Protein AF-A0A919VR19-F1 (afdb_monomer_lite)

Foldseek 3Di:
DCPPVVLVVLLVQLQVQCVVVVDHDSDPVRLVVVLCVQQVDPPRDPVSVVVSVVSVVSNVVSCVVSVSVVVVVVVCVVVVVVVCVVCVPVVVVVVVVVVVVVCVVVVD

Structure (mmCIF, N/CA/C/O backbone):
data_AF-A0A919VR19-F1
#
_entry.id   AF-A0A919VR19-F1
#
loop_
_atom_site.group_PDB
_atom_site.id
_atom_site.type_symbol
_atom_site.label_atom_id
_atom_site.label_alt_id
_atom_site.label_comp_id
_atom_site.label_asym_id
_atom_site.label_entity_id
_atom_site.label_seq_id
_atom_site.pdbx_PDB_ins_code
_atom_site.Cartn_x
_atom_site.Cartn_y
_atom_site.Cartn_z
_atom_site.occupancy
_atom_site.B_iso_or_equiv
_atom_site.auth_seq_id
_atom_site.auth_comp_id
_atom_site.auth_asym_id
_atom_site.auth_atom_id
_atom_site.pdbx_PDB_model_num
ATOM 1 N N . MET A 1 1 ? -10.633 -2.609 2.037 1.00 85.56 1 MET A N 1
ATOM 2 C CA . MET A 1 1 ? -10.050 -2.043 0.798 1.00 85.56 1 MET A CA 1
ATOM 3 C C . MET A 1 1 ? -9.474 -3.104 -0.140 1.00 85.56 1 MET A C 1
ATOM 5 O O . MET A 1 1 ? -9.830 -3.084 -1.304 1.00 85.56 1 MET A O 1
ATOM 9 N N . GLU A 1 2 ? -8.596 -4.007 0.303 1.00 86.44 2 GLU A N 1
ATOM 10 C CA . GLU A 1 2 ? -7.836 -4.902 -0.604 1.00 86.44 2 GLU A CA 1
ATOM 11 C C . GLU A 1 2 ? -8.696 -5.871 -1.435 1.00 86.44 2 GLU A C 1
ATOM 13 O O . GLU A 1 2 ? -8.341 -6.248 -2.551 1.00 86.44 2 GLU A O 1
ATOM 18 N N . ALA A 1 3 ? -9.855 -6.257 -0.901 1.00 91.00 3 ALA A N 1
ATOM 19 C CA . ALA A 1 3 ? -10.844 -7.059 -1.612 1.00 91.00 3 ALA A CA 1
ATOM 20 C C . ALA A 1 3 ? -11.729 -6.243 -2.578 1.00 91.00 3 ALA A C 1
ATOM 22 O O . ALA A 1 3 ? -12.503 -6.844 -3.314 1.00 91.00 3 ALA A O 1
ATOM 23 N N . ASP A 1 4 ? -11.634 -4.905 -2.599 1.00 95.75 4 ASP A N 1
ATOM 24 C CA . ASP A 1 4 ? -12.432 -4.068 -3.505 1.00 95.75 4 ASP A CA 1
ATOM 25 C C . ASP A 1 4 ? -12.050 -4.387 -4.968 1.00 95.75 4 ASP A C 1
ATOM 27 O O . ASP A 1 4 ? -10.871 -4.270 -5.331 1.00 95.75 4 ASP A O 1
ATOM 31 N N . PRO A 1 5 ? -13.010 -4.775 -5.830 1.00 97.12 5 PRO A N 1
ATOM 32 C CA . PRO A 1 5 ? -12.725 -5.143 -7.217 1.00 97.12 5 PRO A CA 1
ATOM 33 C C . PRO A 1 5 ? -12.006 -4.042 -8.003 1.00 97.12 5 PRO A C 1
ATOM 35 O O . PRO A 1 5 ? -11.149 -4.334 -8.839 1.00 97.12 5 PRO A O 1
ATOM 38 N N . ARG A 1 6 ? -12.284 -2.766 -7.698 1.00 97.00 6 ARG A N 1
ATOM 39 C CA . ARG A 1 6 ? -11.631 -1.622 -8.350 1.00 97.00 6 ARG A CA 1
ATOM 40 C C . ARG A 1 6 ? -10.152 -1.560 -7.983 1.00 97.00 6 ARG A C 1
ATOM 42 O O . ARG A 1 6 ? -9.314 -1.279 -8.846 1.00 97.00 6 ARG A O 1
ATOM 49 N N . TYR A 1 7 ? -9.825 -1.847 -6.719 1.00 96.56 7 TYR A N 1
ATOM 50 C CA . TYR A 1 7 ? -8.438 -1.939 -6.265 1.00 96.56 7 TYR A CA 1
ATOM 51 C C . TYR A 1 7 ? -7.717 -3.076 -6.988 1.00 96.56 7 TYR A C 1
ATOM 53 O O . TYR A 1 7 ? -6.663 -2.838 -7.569 1.00 96.56 7 TYR A O 1
ATOM 61 N N . ARG A 1 8 ? -8.313 -4.276 -7.040 1.00 97.31 8 ARG A N 1
ATOM 62 C CA . ARG A 1 8 ? -7.725 -5.444 -7.723 1.00 97.31 8 ARG A CA 1
ATOM 63 C C . ARG A 1 8 ? -7.475 -5.194 -9.211 1.00 97.31 8 ARG A C 1
ATOM 65 O O . ARG A 1 8 ? -6.393 -5.498 -9.706 1.00 97.31 8 ARG A O 1
ATOM 72 N N . ALA A 1 9 ? -8.428 -4.579 -9.908 1.00 97.75 9 ALA A N 1
ATOM 73 C CA . ALA A 1 9 ? -8.277 -4.241 -11.321 1.00 97.75 9 ALA A CA 1
ATOM 74 C C . ALA A 1 9 ? -7.134 -3.239 -11.562 1.00 97.75 9 ALA A C 1
ATOM 76 O O . ALA A 1 9 ? -6.349 -3.385 -12.497 1.00 97.75 9 ALA A O 1
ATOM 77 N N . THR A 1 10 ? -7.007 -2.227 -10.702 1.00 97.50 10 THR A N 1
ATOM 78 C CA . THR A 1 10 ? -5.944 -1.217 -10.827 1.00 97.50 10 THR A CA 1
ATOM 79 C C . THR A 1 10 ? -4.582 -1.770 -10.402 1.00 97.50 10 THR A C 1
ATOM 81 O O . THR A 1 10 ? -3.563 -1.444 -11.011 1.00 97.50 10 THR A O 1
ATOM 84 N N . LEU A 1 11 ? -4.564 -2.669 -9.416 1.00 97.56 11 LEU A N 1
ATOM 85 C CA . LEU A 1 11 ? -3.378 -3.413 -9.007 1.00 97.56 11 LEU A CA 1
ATOM 86 C C . LEU A 1 11 ? -2.835 -4.262 -10.163 1.00 97.56 11 LEU A C 1
ATOM 88 O O . LEU A 1 11 ? -1.641 -4.202 -10.435 1.00 97.56 11 LEU A O 1
ATOM 92 N N . ALA A 1 12 ? -3.694 -4.973 -10.898 1.00 98.00 12 ALA A N 1
ATOM 93 C CA . ALA A 1 12 ? -3.277 -5.761 -12.060 1.00 98.00 12 ALA A CA 1
ATOM 94 C C . ALA A 1 12 ? -2.608 -4.900 -13.151 1.00 98.00 12 ALA A C 1
ATOM 96 O O . ALA A 1 12 ? -1.593 -5.300 -13.726 1.00 98.00 12 ALA A O 1
ATOM 97 N N . LYS A 1 13 ? -3.117 -3.682 -13.393 1.00 98.44 13 LYS A N 1
ATOM 98 C CA . LYS A 1 13 ? -2.491 -2.714 -14.314 1.00 98.44 13 LYS A CA 1
ATOM 99 C C . LYS A 1 13 ? -1.113 -2.268 -13.822 1.00 98.44 13 LYS A C 1
ATOM 101 O O . LYS A 1 13 ? -0.177 -2.184 -14.613 1.00 98.44 13 LYS A O 1
ATOM 106 N N . TRP A 1 14 ? -0.971 -2.004 -12.523 1.00 98.38 14 TRP A N 1
ATOM 107 C CA . TRP A 1 14 ? 0.318 -1.646 -11.922 1.00 98.38 14 TRP A CA 1
ATOM 108 C C . TRP A 1 14 ? 1.329 -2.791 -12.036 1.00 98.38 14 TRP A C 1
ATOM 110 O O . TRP A 1 14 ? 2.458 -2.555 -12.460 1.00 98.38 14 TRP A O 1
ATOM 120 N N . GLN A 1 15 ? 0.911 -4.030 -11.764 1.00 98.44 15 GLN A N 1
ATOM 121 C CA . GLN A 1 15 ? 1.758 -5.212 -11.934 1.00 98.44 15 GLN A CA 1
ATOM 122 C C . GLN A 1 15 ? 2.222 -5.361 -13.390 1.00 98.44 15 GLN A C 1
ATOM 124 O O . GLN A 1 15 ? 3.386 -5.658 -13.634 1.00 98.44 15 GLN A O 1
ATOM 129 N N . ALA A 1 16 ? 1.334 -5.137 -14.366 1.00 98.50 16 ALA A N 1
ATOM 130 C CA . ALA A 1 16 ? 1.693 -5.178 -15.783 1.00 98.50 16 ALA A CA 1
ATOM 131 C C . ALA A 1 16 ? 2.719 -4.095 -16.156 1.00 98.50 16 ALA A C 1
ATOM 133 O O . ALA A 1 16 ? 3.698 -4.395 -16.834 1.00 98.50 16 ALA A O 1
ATOM 134 N N . CYS A 1 17 ? 2.538 -2.868 -15.659 1.00 98.62 17 CYS A N 1
ATOM 135 C CA . CYS A 1 17 ? 3.499 -1.781 -15.852 1.00 98.62 17 CYS A CA 1
ATOM 136 C C . CYS A 1 17 ? 4.876 -2.115 -15.260 1.00 98.62 17 CYS A C 1
ATOM 138 O O . CYS A 1 17 ? 5.891 -1.945 -15.934 1.00 98.62 17 CYS A O 1
ATOM 140 N N . LEU A 1 18 ? 4.920 -2.638 -14.030 1.00 97.81 18 LEU A N 1
ATOM 141 C CA . LEU A 1 18 ? 6.180 -3.031 -13.398 1.00 97.81 18 LEU A CA 1
ATOM 142 C C . LEU A 1 18 ? 6.881 -4.158 -14.152 1.00 97.81 18 LEU A C 1
ATOM 144 O O . LEU A 1 18 ? 8.092 -4.071 -14.351 1.00 97.81 18 LEU A O 1
ATOM 148 N N . ARG A 1 19 ? 6.135 -5.162 -14.633 1.00 98.19 19 ARG A N 1
ATOM 149 C CA . ARG A 1 19 ? 6.698 -6.228 -15.476 1.00 98.19 19 ARG A CA 1
ATOM 150 C C . ARG A 1 19 ? 7.323 -5.664 -16.749 1.00 98.19 19 ARG A C 1
ATOM 152 O O . ARG A 1 19 ? 8.422 -6.070 -17.103 1.00 98.19 19 ARG A O 1
ATOM 159 N N . GLY A 1 20 ? 6.683 -4.678 -17.380 1.00 98.06 20 GLY A N 1
ATOM 160 C CA . GLY A 1 20 ? 7.252 -3.958 -18.526 1.00 98.06 20 GLY A CA 1
ATOM 161 C C . GLY A 1 20 ? 8.556 -3.210 -18.212 1.00 98.06 20 GLY A C 1
ATOM 162 O O . GLY A 1 20 ? 9.340 -2.945 -19.116 1.00 98.06 20 GLY A O 1
ATOM 163 N N . LYS A 1 21 ? 8.818 -2.908 -16.934 1.00 97.19 21 LYS A N 1
ATOM 164 C CA . LYS A 1 21 ? 10.066 -2.306 -16.435 1.00 97.19 21 LYS A CA 1
ATOM 165 C C . LYS A 1 21 ? 11.048 -3.334 -15.842 1.00 97.19 21 LYS A C 1
ATOM 167 O O . LYS A 1 21 ? 12.053 -2.934 -15.264 1.00 97.19 21 LYS A O 1
ATOM 172 N N . GLY A 1 22 ? 10.768 -4.636 -15.956 1.00 97.44 22 GLY A N 1
ATOM 173 C CA . GLY A 1 22 ? 11.622 -5.715 -15.440 1.00 97.44 22 GLY A CA 1
ATOM 174 C C . GLY A 1 22 ? 11.452 -6.031 -13.949 1.00 97.44 22 GLY A C 1
ATOM 175 O O . GLY A 1 22 ? 12.269 -6.750 -13.379 1.00 97.44 22 GLY A O 1
ATOM 176 N N . TYR A 1 23 ? 10.404 -5.515 -13.298 1.00 96.25 23 TYR A N 1
ATOM 177 C CA . TYR A 1 23 ? 10.133 -5.740 -11.876 1.00 96.25 23 TYR A CA 1
ATOM 178 C C . TYR A 1 23 ? 8.903 -6.624 -11.659 1.00 96.25 23 TYR A C 1
ATOM 180 O O . TYR A 1 23 ? 7.865 -6.454 -12.298 1.00 96.25 23 TYR A O 1
ATOM 188 N N . HIS A 1 24 ? 8.993 -7.540 -10.694 1.00 96.19 24 HIS A N 1
ATOM 189 C CA . HIS A 1 24 ? 7.938 -8.503 -10.386 1.00 96.19 24 HIS A CA 1
ATOM 190 C C . HIS A 1 24 ? 7.565 -8.422 -8.909 1.00 96.19 24 HIS A C 1
ATOM 192 O O . HIS A 1 24 ? 8.279 -8.928 -8.048 1.00 96.19 24 HIS A O 1
ATOM 198 N N . TYR A 1 25 ? 6.428 -7.790 -8.619 1.00 95.50 25 TYR A N 1
ATOM 199 C CA . TYR A 1 25 ? 5.892 -7.697 -7.266 1.00 95.50 25 TYR A CA 1
ATOM 200 C C . TYR A 1 25 ? 4.381 -7.881 -7.274 1.00 95.50 25 TYR A C 1
ATOM 202 O O . TYR A 1 25 ? 3.675 -7.309 -8.102 1.00 95.50 25 TYR A O 1
ATOM 210 N N . GLU A 1 26 ? 3.877 -8.658 -6.319 1.00 94.38 26 GLU A N 1
ATOM 211 C CA . GLU A 1 26 ? 2.440 -8.898 -6.171 1.00 94.38 26 GLU A CA 1
ATOM 212 C C . GLU A 1 26 ? 1.702 -7.635 -5.725 1.00 94.38 26 GLU A C 1
ATOM 214 O O . GLU A 1 26 ? 0.579 -7.378 -6.157 1.00 94.38 26 GLU A O 1
ATOM 219 N N . ARG A 1 27 ? 2.326 -6.836 -4.853 1.00 92.94 27 ARG A N 1
ATOM 220 C CA . ARG A 1 27 ? 1.727 -5.638 -4.260 1.00 92.94 27 ARG A CA 1
ATOM 221 C C . ARG A 1 27 ? 2.775 -4.563 -3.960 1.00 92.94 27 ARG A C 1
ATOM 223 O O . ARG A 1 27 ? 3.922 -4.925 -3.675 1.00 92.94 27 ARG A O 1
ATOM 230 N N . PRO A 1 28 ? 2.396 -3.269 -3.940 1.00 92.06 28 PRO A N 1
ATOM 231 C CA . PRO A 1 28 ? 3.327 -2.186 -3.622 1.00 92.06 28 PRO A CA 1
ATOM 232 C C . PRO A 1 28 ? 4.027 -2.353 -2.265 1.00 92.06 28 PRO A C 1
ATOM 234 O O . PRO A 1 28 ? 5.230 -2.142 -2.167 1.00 92.06 28 PRO A O 1
ATOM 237 N N . ASP A 1 29 ? 3.322 -2.823 -1.228 1.00 91.44 29 ASP A N 1
ATOM 238 C CA . ASP A 1 29 ? 3.917 -3.062 0.096 1.00 91.44 29 ASP A CA 1
ATOM 239 C C . ASP A 1 29 ? 4.991 -4.162 0.081 1.00 91.44 29 ASP A C 1
ATOM 241 O O . ASP A 1 29 ? 5.960 -4.097 0.840 1.00 91.44 29 ASP A O 1
ATOM 245 N N . LYS A 1 30 ? 4.870 -5.149 -0.815 1.00 94.25 30 LYS A N 1
ATOM 246 C CA . LYS A 1 30 ? 5.887 -6.193 -0.997 1.00 94.25 30 LYS A CA 1
ATOM 247 C C . LYS A 1 30 ? 7.129 -5.644 -1.688 1.00 94.25 30 LYS A C 1
ATOM 249 O O . LYS A 1 30 ? 8.229 -5.999 -1.268 1.00 94.25 30 LYS A O 1
ATOM 254 N N . ALA A 1 31 ? 6.961 -4.755 -2.671 1.00 91.00 31 ALA A N 1
ATOM 255 C CA . ALA A 1 31 ? 8.074 -4.044 -3.298 1.00 91.00 31 ALA A CA 1
ATOM 256 C C . ALA A 1 31 ? 8.836 -3.210 -2.255 1.00 91.00 31 ALA A C 1
ATOM 258 O O . ALA A 1 31 ? 10.040 -3.395 -2.081 1.00 91.00 31 ALA A O 1
ATOM 259 N N . SER A 1 32 ? 8.127 -2.388 -1.472 1.00 88.38 32 SER A N 1
ATOM 260 C CA . SER A 1 32 ? 8.734 -1.597 -0.393 1.00 88.38 32 SER A CA 1
ATOM 261 C C . SER A 1 32 ? 9.439 -2.479 0.643 1.00 88.38 32 SER A C 1
ATOM 263 O O . SER A 1 32 ? 10.593 -2.227 0.978 1.00 88.38 32 SER A O 1
ATOM 265 N N . LYS A 1 33 ? 8.802 -3.565 1.106 1.00 91.31 33 LYS A N 1
ATOM 266 C CA . LYS A 1 33 ? 9.402 -4.489 2.085 1.00 91.31 33 LYS A CA 1
ATOM 267 C C . LYS A 1 33 ? 10.657 -5.183 1.550 1.00 91.31 33 LYS A C 1
ATOM 269 O O . LYS A 1 33 ? 11.603 -5.382 2.311 1.00 91.31 33 LYS A O 1
ATOM 274 N N . ALA A 1 34 ? 10.671 -5.578 0.277 1.00 88.44 34 ALA A N 1
ATOM 275 C CA . ALA A 1 34 ? 11.849 -6.172 -0.352 1.00 88.44 34 ALA A CA 1
ATOM 276 C C . ALA A 1 34 ? 13.019 -5.178 -0.374 1.00 88.44 34 ALA A C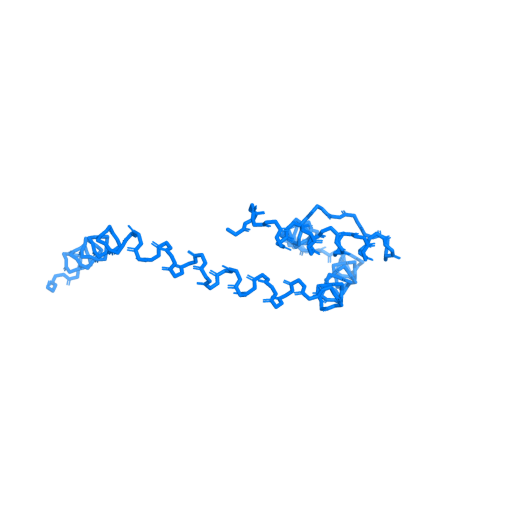 1
ATOM 278 O O . ALA A 1 34 ? 14.139 -5.537 -0.016 1.00 88.44 34 ALA A O 1
ATOM 279 N N . MET A 1 35 ? 12.740 -3.917 -0.702 1.00 87.06 35 MET A N 1
ATOM 280 C CA . MET A 1 35 ? 13.748 -2.862 -0.741 1.00 87.06 35 MET A CA 1
ATOM 281 C C . MET A 1 35 ? 14.287 -2.490 0.644 1.00 87.06 35 MET A C 1
ATOM 283 O O . MET A 1 35 ? 15.501 -2.396 0.823 1.00 87.06 35 MET A O 1
ATOM 287 N N . SER A 1 36 ? 13.425 -2.384 1.661 1.00 84.25 36 SER A N 1
ATOM 288 C CA . SER A 1 36 ? 13.872 -2.135 3.039 1.00 84.25 36 SER A CA 1
ATOM 289 C C . SER A 1 36 ? 14.793 -3.240 3.563 1.00 84.25 36 SER A C 1
ATOM 291 O O . SER A 1 36 ? 15.737 -2.955 4.292 1.00 84.25 36 SER A O 1
ATOM 293 N N . LYS A 1 37 ? 14.571 -4.503 3.171 1.00 83.94 37 LYS A N 1
ATOM 294 C CA . LYS A 1 37 ? 15.474 -5.614 3.523 1.00 83.94 37 LYS A CA 1
ATOM 295 C C . LYS A 1 37 ? 16.833 -5.528 2.826 1.00 83.94 37 LYS A C 1
ATOM 297 O O . LYS A 1 37 ? 17.819 -6.004 3.386 1.00 83.94 37 LYS A O 1
ATOM 302 N N . LEU A 1 38 ? 16.866 -4.975 1.614 1.00 76.88 38 LEU A N 1
ATOM 303 C CA . LEU A 1 38 ? 18.072 -4.865 0.799 1.00 76.88 38 LEU A CA 1
ATOM 304 C C . LEU A 1 38 ? 19.004 -3.757 1.313 1.00 76.88 38 LEU A C 1
ATOM 306 O O . LEU A 1 38 ? 20.208 -3.973 1.357 1.00 76.88 38 LEU A O 1
ATOM 310 N N . TYR A 1 39 ? 18.451 -2.606 1.717 1.00 72.75 39 TYR A N 1
ATOM 311 C CA . TYR A 1 39 ? 19.226 -1.423 2.129 1.00 72.75 39 TYR A CA 1
ATOM 312 C C . TYR A 1 39 ? 19.237 -1.138 3.645 1.00 72.75 39 TYR A C 1
ATOM 314 O O . TYR A 1 39 ? 20.018 -0.327 4.131 1.00 72.75 39 TYR A O 1
ATOM 322 N N . GLY A 1 40 ? 18.406 -1.816 4.439 1.00 64.62 40 GLY A N 1
ATOM 323 C CA . GLY A 1 40 ? 18.292 -1.576 5.884 1.00 64.62 40 GLY A CA 1
ATOM 324 C C . GLY A 1 40 ? 19.434 -2.123 6.750 1.00 64.62 40 GLY A C 1
ATOM 325 O O . GLY A 1 40 ? 19.271 -2.187 7.966 1.00 64.62 40 GLY A O 1
ATOM 326 N N . LYS A 1 41 ? 20.559 -2.564 6.168 1.00 68.31 41 LYS A N 1
ATOM 327 C CA . LYS A 1 41 ? 21.685 -3.153 6.914 1.00 68.31 41 LYS A CA 1
ATOM 328 C C . LYS A 1 41 ? 22.857 -2.161 7.034 1.00 68.31 41 LYS A C 1
ATOM 330 O O . LYS A 1 41 ? 23.204 -1.507 6.050 1.00 68.31 41 LYS A O 1
ATOM 335 N N . PRO A 1 42 ? 23.517 -2.036 8.198 1.00 62.81 42 PRO A N 1
ATOM 336 C CA . PRO A 1 42 ? 24.771 -1.286 8.292 1.00 62.81 42 PRO A CA 1
ATOM 337 C C . PRO A 1 42 ? 25.798 -1.819 7.279 1.00 62.81 42 PRO A C 1
ATOM 339 O O . PRO A 1 42 ? 25.942 -3.030 7.135 1.00 62.81 42 PRO A O 1
ATOM 342 N N . GLY A 1 43 ? 26.475 -0.925 6.550 1.00 67.81 43 GLY A N 1
ATOM 343 C CA . GLY A 1 43 ? 27.445 -1.300 5.509 1.00 67.81 43 GLY A CA 1
ATOM 344 C C . GLY A 1 43 ? 26.838 -1.690 4.154 1.00 67.81 43 GLY A C 1
ATOM 345 O O . GLY A 1 43 ? 27.498 -2.371 3.372 1.00 67.81 43 GLY A O 1
ATOM 346 N N . THR A 1 44 ? 25.591 -1.296 3.860 1.00 69.38 44 THR A N 1
ATOM 347 C CA . THR A 1 44 ? 24.959 -1.645 2.578 1.00 69.38 44 THR A CA 1
ATOM 348 C C . THR A 1 44 ? 25.741 -1.078 1.384 1.00 69.38 44 THR A C 1
ATOM 350 O O . THR A 1 44 ? 25.952 0.130 1.278 1.00 69.38 44 THR A O 1
ATOM 353 N N . ASP A 1 45 ? 26.094 -1.964 0.449 1.00 79.38 45 ASP A N 1
ATOM 354 C CA . ASP A 1 45 ? 26.695 -1.650 -0.848 1.00 79.38 45 ASP A CA 1
ATOM 355 C C . ASP A 1 45 ? 25.906 -0.564 -1.618 1.00 79.38 45 ASP A C 1
ATOM 357 O O . ASP A 1 45 ? 24.681 -0.621 -1.773 1.00 79.38 45 ASP A O 1
ATOM 361 N N . THR A 1 46 ? 26.632 0.411 -2.167 1.00 82.75 46 THR A N 1
ATOM 362 C CA . THR A 1 46 ? 26.145 1.433 -3.111 1.00 82.75 46 THR A CA 1
ATOM 363 C C . THR A 1 46 ? 25.251 0.873 -4.225 1.00 82.75 46 THR A C 1
ATOM 365 O O . THR A 1 46 ? 24.267 1.511 -4.611 1.00 82.75 46 THR A O 1
ATOM 368 N N . ARG A 1 47 ? 25.523 -0.346 -4.711 1.00 85.44 47 ARG A N 1
ATOM 369 C CA . ARG A 1 47 ? 24.716 -1.010 -5.750 1.00 85.44 47 ARG A CA 1
ATOM 370 C C . ARG A 1 47 ? 23.326 -1.403 -5.259 1.00 85.44 47 ARG A C 1
ATOM 372 O O . ARG A 1 47 ? 22.351 -1.282 -6.009 1.00 85.44 47 ARG A O 1
ATOM 379 N N . ALA A 1 48 ? 23.214 -1.843 -4.008 1.00 85.88 48 ALA A N 1
ATOM 380 C CA . ALA A 1 48 ? 21.934 -2.158 -3.385 1.00 85.88 48 ALA A CA 1
ATOM 381 C C . ALA A 1 48 ? 21.092 -0.889 -3.200 1.00 85.88 48 ALA A C 1
ATOM 383 O O . ALA A 1 48 ? 19.911 -0.896 -3.547 1.00 85.88 48 ALA A O 1
ATOM 384 N N . ARG A 1 49 ? 21.711 0.228 -2.789 1.00 85.75 49 ARG A N 1
ATOM 385 C CA . ARG A 1 49 ? 21.035 1.537 -2.743 1.00 85.75 49 ARG A CA 1
ATOM 386 C C . ARG A 1 49 ? 20.537 1.980 -4.118 1.00 85.75 49 ARG A C 1
ATOM 388 O O . ARG A 1 49 ? 19.390 2.382 -4.261 1.00 85.75 49 ARG A O 1
ATOM 395 N N . ALA A 1 50 ? 21.368 1.870 -5.152 1.00 89.31 50 ALA A N 1
ATOM 396 C CA . ALA A 1 50 ? 20.961 2.240 -6.506 1.00 89.31 50 ALA A CA 1
ATOM 397 C C . ALA A 1 50 ? 19.804 1.364 -7.027 1.00 89.31 50 ALA A C 1
ATOM 399 O O . ALA A 1 50 ? 18.922 1.847 -7.736 1.00 89.31 50 ALA A O 1
ATOM 400 N N . THR A 1 51 ? 19.791 0.078 -6.670 1.00 89.88 51 THR A N 1
ATOM 401 C CA . THR A 1 51 ? 18.706 -0.851 -7.022 1.00 89.88 51 THR A CA 1
ATOM 402 C C . THR A 1 51 ? 17.408 -0.503 -6.304 1.00 89.88 51 THR A C 1
ATOM 404 O O . THR A 1 51 ? 16.346 -0.528 -6.930 1.00 89.88 51 THR A O 1
ATOM 407 N N . GLU A 1 52 ? 17.493 -0.131 -5.027 1.00 90.56 52 GLU A N 1
ATOM 408 C CA . GLU A 1 52 ? 16.353 0.364 -4.262 1.00 90.56 52 GLU A CA 1
ATOM 409 C C . GLU A 1 52 ? 15.732 1.595 -4.919 1.00 90.56 52 GLU A C 1
ATOM 411 O O . GLU A 1 52 ? 14.554 1.556 -5.275 1.00 90.56 52 GLU A O 1
ATOM 416 N N . ILE A 1 53 ? 16.543 2.619 -5.200 1.00 91.81 53 ILE A N 1
ATOM 417 C CA . ILE A 1 53 ? 16.081 3.863 -5.823 1.00 91.81 53 ILE A CA 1
ATOM 418 C C . ILE A 1 53 ? 15.398 3.581 -7.165 1.00 91.81 53 ILE A C 1
ATOM 420 O O . ILE A 1 53 ? 14.283 4.048 -7.396 1.00 91.81 53 ILE A O 1
ATOM 424 N N . ARG A 1 54 ? 16.016 2.782 -8.051 1.00 94.69 54 ARG A N 1
ATOM 425 C CA . ARG A 1 54 ? 15.410 2.449 -9.355 1.00 94.69 54 ARG A CA 1
ATOM 426 C C . ARG A 1 54 ? 14.070 1.726 -9.203 1.00 94.69 54 ARG A C 1
ATOM 428 O O . ARG A 1 54 ? 13.128 2.028 -9.932 1.00 94.69 54 ARG A O 1
ATOM 435 N N . THR A 1 55 ? 13.968 0.816 -8.235 1.00 95.00 55 THR A N 1
ATOM 436 C CA . THR A 1 55 ? 12.724 0.086 -7.953 1.00 95.00 55 THR A CA 1
ATOM 437 C C . THR A 1 55 ? 11.643 1.022 -7.410 1.00 95.00 55 THR A C 1
ATOM 439 O O . THR A 1 55 ? 10.498 0.956 -7.854 1.00 95.00 55 THR A O 1
ATOM 442 N N . ALA A 1 56 ? 11.994 1.922 -6.488 1.00 94.50 56 ALA A N 1
ATOM 443 C CA . ALA A 1 56 ? 11.071 2.896 -5.912 1.00 94.50 56 ALA A CA 1
ATOM 444 C C . ALA A 1 56 ? 10.552 3.895 -6.961 1.00 94.50 56 ALA A C 1
ATOM 446 O O . ALA A 1 56 ? 9.357 4.203 -6.990 1.00 94.50 56 ALA A O 1
ATOM 447 N N . VAL A 1 57 ? 11.425 4.354 -7.864 1.00 96.44 57 VAL A N 1
ATOM 448 C CA . VAL A 1 57 ? 11.047 5.208 -9.001 1.00 96.44 57 VAL A CA 1
ATOM 449 C C . VAL A 1 57 ? 10.085 4.467 -9.934 1.00 96.44 57 VAL A C 1
ATOM 451 O O . VAL A 1 57 ? 9.012 4.986 -10.247 1.00 96.44 57 VAL A O 1
ATOM 454 N N . ALA A 1 58 ? 10.403 3.227 -10.316 1.00 97.88 58 ALA A N 1
ATOM 455 C CA . ALA A 1 58 ? 9.518 2.414 -11.149 1.00 97.88 58 ALA A CA 1
ATOM 456 C C . ALA A 1 58 ? 8.146 2.172 -10.490 1.00 97.88 58 ALA A C 1
ATOM 458 O O . ALA A 1 58 ? 7.119 2.261 -11.169 1.00 97.88 58 ALA A O 1
ATOM 459 N N . ASP A 1 59 ? 8.111 1.919 -9.173 1.00 96.75 59 ASP A N 1
ATOM 460 C CA . ASP A 1 59 ? 6.865 1.777 -8.413 1.00 96.75 59 ASP A CA 1
ATOM 461 C C . ASP A 1 59 ? 6.000 3.034 -8.529 1.00 96.75 59 ASP A C 1
ATOM 463 O O . ASP A 1 59 ? 4.846 2.956 -8.964 1.00 96.75 59 ASP A O 1
ATOM 467 N N . ILE A 1 60 ? 6.539 4.205 -8.176 1.00 96.50 60 ILE A N 1
ATOM 468 C CA . ILE A 1 60 ? 5.730 5.426 -8.133 1.00 96.50 60 ILE A CA 1
ATOM 469 C C . ILE A 1 60 ? 5.267 5.866 -9.526 1.00 96.50 60 ILE A C 1
ATOM 471 O O . ILE A 1 60 ? 4.123 6.309 -9.668 1.00 96.50 60 ILE A O 1
ATOM 475 N N . GLU A 1 61 ? 6.090 5.689 -10.562 1.00 98.00 61 GLU A N 1
ATOM 476 C CA . GLU A 1 61 ? 5.703 5.941 -11.953 1.00 98.00 61 GLU A CA 1
ATOM 477 C C . GLU A 1 61 ? 4.525 5.059 -12.372 1.00 98.00 61 GLU A C 1
ATOM 479 O O . GLU A 1 61 ? 3.493 5.567 -12.818 1.00 98.00 61 GLU A O 1
ATOM 484 N N . CYS A 1 62 ? 4.625 3.744 -12.153 1.00 98.44 62 CYS A N 1
ATOM 485 C CA . CYS A 1 62 ? 3.553 2.813 -12.491 1.00 98.44 62 CYS A CA 1
ATOM 486 C C . CYS A 1 62 ? 2.281 3.077 -11.676 1.00 98.44 62 CYS A C 1
ATOM 488 O O . CYS A 1 62 ? 1.168 2.991 -12.203 1.00 98.44 62 CYS A O 1
ATOM 490 N N . ARG A 1 63 ? 2.402 3.444 -10.394 1.00 97.19 63 ARG A N 1
ATOM 491 C CA . ARG A 1 63 ? 1.244 3.777 -9.547 1.00 97.19 63 ARG A CA 1
ATOM 492 C C . ARG A 1 63 ? 0.549 5.059 -9.994 1.00 97.19 63 ARG A C 1
ATOM 494 O O . ARG A 1 63 ? -0.674 5.152 -9.867 1.00 97.19 63 ARG A O 1
ATOM 501 N N . ARG A 1 64 ? 1.297 6.042 -10.505 1.00 97.44 64 ARG A N 1
ATOM 502 C CA . ARG A 1 64 ? 0.742 7.276 -11.079 1.00 97.44 64 ARG A CA 1
ATOM 503 C C . ARG A 1 64 ? 0.057 7.001 -12.415 1.00 97.44 6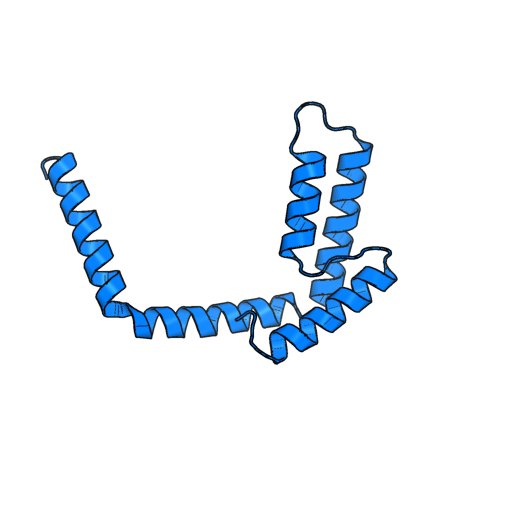4 ARG A C 1
ATOM 505 O O . ARG A 1 64 ? -1.115 7.340 -12.550 1.00 97.44 64 ARG A O 1
ATOM 512 N N . ALA A 1 65 ? 0.737 6.317 -13.336 1.00 97.81 65 ALA A N 1
ATOM 513 C CA . ALA A 1 65 ? 0.219 6.001 -14.670 1.00 97.81 65 ALA A CA 1
ATOM 514 C C . ALA A 1 65 ? -1.090 5.195 -14.627 1.00 97.81 65 ALA A C 1
ATOM 516 O O . ALA A 1 65 ? -1.995 5.406 -15.427 1.00 97.81 65 ALA A O 1
ATOM 517 N N . THR A 1 66 ? -1.224 4.297 -13.651 1.00 97.94 66 THR A N 1
ATOM 518 C CA . THR A 1 66 ? -2.416 3.445 -13.501 1.00 97.94 66 THR A CA 1
ATOM 519 C C . THR A 1 66 ? -3.517 4.069 -12.648 1.00 97.94 66 THR A C 1
ATOM 521 O O . THR A 1 66 ? -4.610 3.516 -12.553 1.00 97.94 66 THR A O 1
ATOM 524 N N . GLY A 1 67 ? -3.254 5.211 -12.006 1.00 97.31 67 GLY A N 1
ATOM 525 C CA . GLY A 1 67 ? -4.177 5.827 -11.053 1.00 97.31 67 GLY A CA 1
ATOM 526 C C . GLY A 1 67 ? -4.286 5.089 -9.713 1.00 97.31 67 GLY A C 1
ATOM 527 O O . GLY A 1 67 ? -5.142 5.448 -8.899 1.00 97.31 67 GLY A O 1
ATOM 528 N N . LEU A 1 68 ? -3.416 4.105 -9.447 1.00 96.44 68 LEU A N 1
ATOM 529 C CA . LEU A 1 68 ? -3.434 3.306 -8.220 1.00 96.44 68 LEU A CA 1
ATOM 530 C C . LEU A 1 68 ? -3.288 4.173 -6.964 1.00 96.44 68 LEU A C 1
ATOM 532 O O . LEU A 1 68 ? -3.959 3.904 -5.973 1.00 96.44 68 LEU A O 1
ATOM 536 N N . VAL A 1 69 ? -2.477 5.241 -7.004 1.00 95.06 69 VAL A N 1
ATOM 537 C CA . VAL A 1 69 ? -2.331 6.171 -5.861 1.00 95.06 69 VAL A CA 1
ATOM 538 C C . VAL A 1 69 ? -3.671 6.808 -5.488 1.00 95.06 69 VAL A C 1
ATOM 540 O O . VAL A 1 69 ? -4.079 6.773 -4.328 1.00 95.06 69 VAL A O 1
ATOM 543 N N . ARG A 1 70 ? -4.365 7.380 -6.479 1.00 96.50 70 ARG A N 1
ATOM 544 C CA . ARG A 1 70 ? -5.628 8.096 -6.271 1.00 96.50 70 ARG A CA 1
ATOM 545 C C . ARG A 1 70 ? -6.712 7.145 -5.780 1.00 96.50 70 ARG A C 1
ATOM 547 O O . ARG A 1 70 ? -7.363 7.439 -4.782 1.00 96.50 70 ARG A O 1
ATOM 554 N N . LEU A 1 71 ? -6.866 6.003 -6.449 1.00 97.38 71 LEU A N 1
ATOM 555 C CA . LEU A 1 71 ? -7.884 5.027 -6.080 1.00 97.38 71 LEU A CA 1
ATOM 556 C C . LEU A 1 71 ? -7.634 4.449 -4.685 1.00 97.38 71 LEU A C 1
ATOM 558 O O . LEU A 1 71 ? -8.562 4.390 -3.886 1.00 97.38 71 LEU A O 1
ATOM 562 N N . ALA A 1 72 ? -6.395 4.054 -4.372 1.00 94.31 72 ALA A N 1
ATOM 563 C CA . ALA A 1 72 ? -6.064 3.520 -3.055 1.00 94.31 72 ALA A CA 1
ATOM 564 C C . ALA A 1 72 ? -6.408 4.526 -1.950 1.00 94.31 72 ALA A C 1
ATOM 566 O O . ALA A 1 72 ? -7.069 4.156 -0.988 1.00 94.31 72 ALA A O 1
ATOM 567 N N . ARG A 1 73 ? -6.067 5.811 -2.128 1.00 95.06 73 ARG A N 1
ATOM 568 C CA . ARG A 1 73 ? -6.413 6.865 -1.162 1.00 95.06 73 ARG A CA 1
ATOM 569 C C . ARG A 1 73 ? -7.926 7.033 -0.991 1.00 95.06 73 ARG A C 1
ATOM 571 O O . ARG A 1 73 ? -8.400 7.127 0.135 1.00 95.06 73 ARG A O 1
ATOM 578 N N . GLN A 1 74 ? -8.684 7.050 -2.088 1.00 96.88 74 GLN A N 1
ATOM 579 C CA . GLN A 1 74 ? -10.148 7.163 -2.037 1.00 96.88 74 GLN A CA 1
ATOM 580 C C . GLN A 1 74 ? -10.792 5.974 -1.313 1.00 96.88 74 GLN A C 1
ATOM 582 O O . GLN A 1 74 ? -11.703 6.146 -0.503 1.00 96.88 74 GLN A O 1
ATOM 587 N N . LEU A 1 75 ? -10.325 4.757 -1.600 1.00 96.62 75 LEU A N 1
ATOM 588 C CA . LEU A 1 75 ? -10.837 3.554 -0.955 1.00 96.62 75 LEU A CA 1
ATOM 589 C C . LEU A 1 75 ? -10.453 3.500 0.519 1.00 96.62 75 LEU A C 1
ATOM 591 O O . LEU A 1 75 ? -11.300 3.160 1.339 1.00 96.62 75 LEU A O 1
ATOM 595 N N . ASP A 1 76 ? -9.219 3.853 0.858 1.00 94.75 76 ASP A N 1
ATOM 596 C CA . ASP A 1 76 ? -8.756 3.905 2.239 1.00 94.75 76 ASP A CA 1
ATOM 597 C C . ASP A 1 76 ? -9.626 4.862 3.065 1.00 94.75 76 ASP A C 1
ATOM 599 O O . ASP A 1 76 ? -10.218 4.452 4.060 1.00 94.75 76 ASP A O 1
ATOM 603 N N . GLN A 1 77 ? -9.859 6.082 2.574 1.00 96.06 77 GLN A N 1
ATOM 604 C CA . GLN A 1 77 ? -10.770 7.038 3.213 1.00 96.06 77 GLN A CA 1
ATOM 605 C C . GLN A 1 77 ? -12.184 6.471 3.400 1.00 96.06 77 GLN A C 1
ATOM 607 O O . GLN A 1 77 ? -12.739 6.562 4.496 1.00 96.06 77 GLN A O 1
ATOM 612 N N . LYS A 1 78 ? -12.755 5.849 2.359 1.00 95.69 78 LYS A N 1
ATOM 613 C CA . LYS A 1 78 ? -14.097 5.248 2.413 1.00 95.69 78 LYS A CA 1
ATOM 614 C C . LYS A 1 78 ? -14.184 4.133 3.457 1.00 95.69 78 LYS A C 1
ATOM 616 O O . LYS A 1 78 ? -15.114 4.114 4.2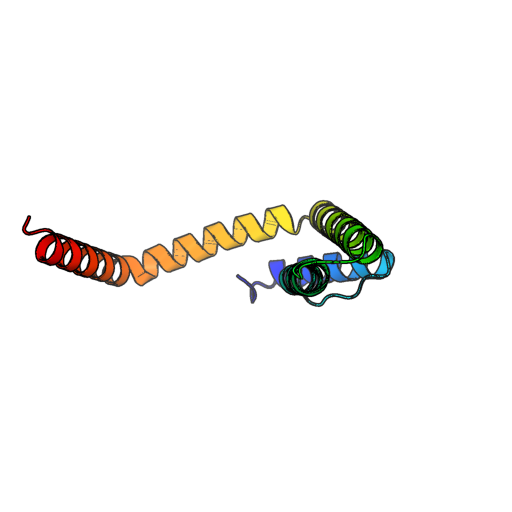61 1.00 95.69 78 LYS A O 1
ATOM 621 N N . TYR A 1 79 ? -13.250 3.186 3.428 1.00 94.50 79 TYR A N 1
ATOM 622 C CA . TYR A 1 79 ? -13.285 2.027 4.319 1.00 94.50 79 TYR A CA 1
ATOM 623 C C . TYR A 1 79 ? -12.925 2.403 5.753 1.00 94.50 79 TYR A C 1
ATOM 625 O O . TYR A 1 79 ? -13.570 1.906 6.667 1.00 94.50 79 TYR A O 1
ATOM 633 N N . GLN A 1 80 ? -11.988 3.329 5.962 1.00 93.44 80 GLN A N 1
ATOM 634 C CA . GLN A 1 80 ? -11.714 3.845 7.297 1.00 93.44 80 GLN A CA 1
ATOM 635 C C . GLN A 1 80 ? -12.906 4.606 7.879 1.00 93.44 80 GLN A C 1
ATOM 637 O O . GLN A 1 80 ? -13.201 4.444 9.058 1.00 93.44 80 GLN A O 1
ATOM 642 N N . ALA A 1 81 ? -13.603 5.425 7.083 1.00 94.69 81 ALA A N 1
ATOM 643 C CA . ALA A 1 81 ? -14.811 6.108 7.545 1.00 94.69 81 ALA A CA 1
ATOM 644 C C . ALA A 1 81 ? -15.882 5.096 7.970 1.00 94.69 81 ALA A C 1
ATOM 646 O O . ALA A 1 81 ? -16.403 5.197 9.076 1.00 94.69 81 ALA A O 1
ATOM 647 N N . LYS A 1 82 ? -16.121 4.070 7.143 1.00 94.12 82 LYS A N 1
ATOM 648 C CA . LYS A 1 82 ? -17.038 2.974 7.468 1.00 94.12 82 LYS A CA 1
ATOM 649 C C . LYS A 1 82 ? -16.651 2.276 8.777 1.00 94.12 82 LYS A C 1
ATOM 651 O O . LYS A 1 82 ? -17.484 2.168 9.668 1.00 94.12 82 LYS A O 1
ATOM 656 N N . THR A 1 83 ? -15.392 1.861 8.920 1.00 94.19 83 THR A N 1
ATOM 657 C CA . THR A 1 83 ? -14.911 1.185 10.135 1.00 94.19 83 THR A CA 1
ATOM 658 C C . THR A 1 83 ? -15.011 2.080 11.368 1.00 94.19 83 THR A C 1
ATOM 660 O O . THR A 1 83 ? -15.41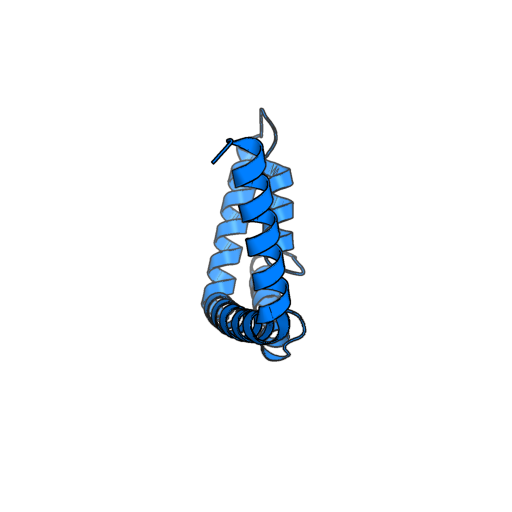7 1.599 12.419 1.00 94.19 83 THR A O 1
ATOM 663 N N . ARG A 1 84 ? -14.705 3.380 11.257 1.00 93.81 84 ARG A N 1
ATOM 664 C CA . ARG A 1 84 ? -14.891 4.332 12.365 1.00 93.81 84 ARG A CA 1
ATOM 665 C C . ARG A 1 84 ? -16.348 4.424 12.804 1.00 93.81 84 ARG A C 1
ATOM 667 O O . ARG A 1 84 ? -16.593 4.468 14.001 1.00 93.81 84 ARG A O 1
ATOM 674 N N . THR A 1 85 ? -17.291 4.437 11.864 1.00 95.38 85 THR A N 1
ATOM 675 C CA . THR A 1 85 ? -18.724 4.434 12.183 1.00 95.38 85 THR A CA 1
ATOM 676 C C . THR A 1 85 ? -19.145 3.120 12.840 1.00 95.38 85 THR A C 1
ATOM 678 O O . THR A 1 85 ? -19.768 3.146 13.893 1.00 95.38 85 THR A O 1
ATOM 681 N N . GLU A 1 86 ? -18.763 1.976 12.268 1.00 96.12 86 GLU A N 1
ATOM 682 C CA . GLU A 1 86 ? -19.123 0.647 12.789 1.00 96.12 86 GLU A CA 1
ATOM 683 C C . GLU A 1 86 ? -18.523 0.360 14.173 1.00 96.12 86 GLU A C 1
ATOM 685 O O . GLU A 1 86 ? -19.096 -0.400 14.945 1.00 96.12 86 GLU A O 1
ATOM 690 N N . ARG A 1 87 ? -17.371 0.961 14.489 1.00 96.06 87 ARG A N 1
ATOM 691 C CA . ARG A 1 87 ? -16.617 0.729 15.730 1.00 96.06 87 ARG A CA 1
ATOM 692 C C . ARG A 1 87 ? -16.602 1.939 16.660 1.00 96.06 87 ARG A C 1
ATOM 694 O O . ARG A 1 87 ? -15.759 2.009 17.548 1.00 96.06 87 ARG A O 1
ATOM 701 N N . ALA A 1 88 ? -17.506 2.900 16.468 1.00 95.69 88 ALA A N 1
ATOM 702 C CA . ALA A 1 88 ? -17.477 4.173 17.190 1.00 95.69 88 ALA A CA 1
ATOM 703 C C . ALA A 1 88 ? -17.490 3.988 18.718 1.00 95.69 88 ALA A C 1
ATOM 705 O O . ALA A 1 88 ? -16.676 4.597 19.411 1.00 95.69 88 ALA A O 1
ATOM 706 N N . THR A 1 89 ? -18.357 3.105 19.222 1.00 97.19 89 THR A N 1
ATOM 707 C CA . THR A 1 89 ? -18.488 2.807 20.656 1.00 97.19 89 THR A CA 1
ATOM 708 C C . THR A 1 89 ? -17.250 2.115 21.218 1.00 97.19 89 THR A C 1
ATOM 710 O O . THR A 1 89 ? -16.730 2.534 22.245 1.00 97.19 89 THR A O 1
ATOM 713 N N . GLU A 1 90 ? -16.731 1.097 20.526 1.00 97.19 90 GLU A N 1
ATOM 714 C CA . GLU A 1 90 ? -15.512 0.386 20.942 1.00 97.19 90 GLU A CA 1
ATOM 715 C C . GLU A 1 90 ? -14.303 1.331 20.980 1.00 97.19 90 GLU A C 1
ATOM 717 O O . GLU A 1 90 ? -13.524 1.321 21.929 1.00 97.19 90 GLU A O 1
ATOM 722 N N . MET A 1 91 ? -14.176 2.203 19.975 1.00 95.19 91 MET A N 1
ATOM 723 C CA . MET A 1 91 ? -13.119 3.213 19.913 1.00 95.19 91 MET A CA 1
ATOM 724 C C . MET A 1 91 ? -13.253 4.265 21.021 1.00 95.19 91 MET A C 1
ATOM 726 O O . MET A 1 91 ? -12.236 4.766 21.493 1.00 95.19 91 MET A O 1
ATOM 730 N N . ALA A 1 92 ? -14.476 4.628 21.425 1.00 96.62 92 ALA A N 1
ATOM 731 C CA . ALA A 1 92 ? -14.702 5.515 22.565 1.00 96.62 92 ALA A CA 1
ATOM 732 C C . ALA A 1 92 ? -14.281 4.842 23.875 1.00 96.62 92 ALA A C 1
ATOM 7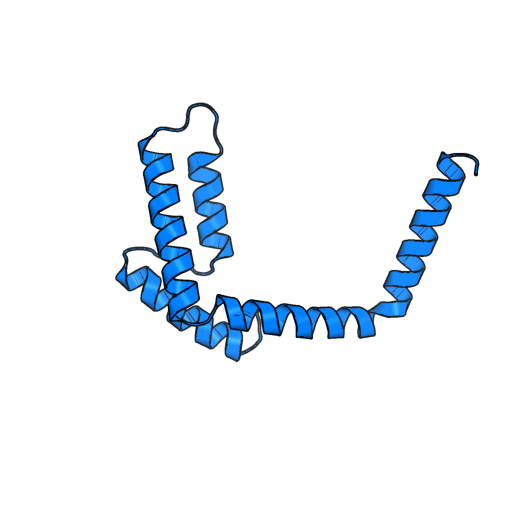34 O O . ALA A 1 92 ? -13.407 5.368 24.553 1.00 96.62 92 ALA A O 1
ATOM 735 N N . ALA A 1 93 ? -14.773 3.628 24.134 1.00 97.25 93 ALA A N 1
ATOM 736 C CA . ALA A 1 93 ? -14.416 2.864 25.325 1.00 97.25 93 ALA A CA 1
ATOM 737 C C . ALA A 1 93 ? -12.900 2.633 25.442 1.00 97.25 93 ALA A C 1
ATOM 739 O O . ALA A 1 93 ? -12.327 2.768 26.519 1.00 97.25 93 ALA A O 1
ATOM 740 N N . TYR A 1 94 ? -12.222 2.334 24.329 1.00 96.69 94 TYR A N 1
ATOM 741 C CA . TYR A 1 94 ? -10.767 2.188 24.318 1.00 96.69 94 TYR A CA 1
ATOM 742 C C . TYR A 1 94 ? -10.043 3.488 24.700 1.00 96.69 94 TYR A C 1
ATOM 744 O O . TYR A 1 94 ? -9.075 3.447 25.456 1.00 96.69 94 TYR A O 1
ATOM 752 N N . ARG A 1 95 ? -10.508 4.644 24.205 1.00 96.56 95 ARG A N 1
ATOM 753 C CA . ARG A 1 95 ? -9.930 5.947 24.571 1.00 96.56 95 ARG A CA 1
ATOM 754 C C . ARG A 1 95 ? -10.143 6.270 26.044 1.00 96.56 95 ARG A C 1
ATOM 756 O O . ARG A 1 95 ? -9.197 6.728 26.676 1.00 96.56 95 ARG A O 1
ATOM 763 N N . ASP A 1 96 ? -11.329 5.994 26.577 1.00 97.44 96 ASP A N 1
ATOM 764 C CA . ASP A 1 96 ? -11.650 6.246 27.985 1.00 97.44 96 ASP A CA 1
ATOM 765 C C . ASP A 1 96 ? -10.757 5.389 28.896 1.00 97.44 96 ASP A C 1
ATOM 767 O O . ASP A 1 96 ? -10.097 5.907 29.792 1.00 97.44 96 ASP A O 1
ATOM 771 N N . LEU A 1 97 ? -10.603 4.098 28.576 1.00 97.56 97 LEU A N 1
ATOM 772 C CA . LEU A 1 97 ? -9.693 3.199 29.294 1.00 97.56 97 LEU A CA 1
ATOM 773 C C . LEU A 1 97 ? -8.233 3.674 29.262 1.00 97.56 97 LEU A C 1
ATOM 775 O O . LEU A 1 97 ? -7.521 3.553 30.262 1.00 97.56 97 LEU A O 1
ATOM 779 N N . GLN A 1 98 ? -7.768 4.195 28.121 1.00 97.50 98 GLN A N 1
ATOM 780 C CA . GLN A 1 98 ? -6.423 4.761 28.015 1.00 97.50 98 GLN A CA 1
ATOM 781 C C . GLN A 1 98 ? -6.273 6.035 28.850 1.00 97.50 98 GLN A C 1
ATOM 783 O O . GLN A 1 98 ? -5.264 6.179 29.539 1.00 97.50 98 GLN A O 1
ATOM 788 N N . ALA A 1 99 ? -7.256 6.936 28.811 1.00 96.69 99 ALA A N 1
ATOM 789 C CA . ALA A 1 99 ? -7.245 8.166 29.596 1.00 96.69 99 ALA A CA 1
ATOM 790 C C . ALA A 1 99 ? -7.210 7.865 31.102 1.00 96.69 99 ALA A C 1
ATOM 792 O O . ALA A 1 99 ? -6.345 8.379 31.808 1.00 96.69 99 ALA A O 1
ATOM 793 N N . ASP A 1 100 ? -8.054 6.945 31.570 1.00 96.94 100 ASP A N 1
ATOM 794 C CA . ASP A 1 100 ? -8.074 6.501 32.966 1.00 96.94 100 ASP A CA 1
ATOM 795 C C . ASP A 1 100 ? -6.736 5.893 33.401 1.00 96.94 100 ASP A C 1
ATOM 797 O O . ASP A 1 100 ? -6.268 6.113 34.520 1.00 96.94 100 ASP A O 1
ATOM 801 N N . ALA A 1 101 ? -6.102 5.108 32.525 1.00 96.56 101 ALA A N 1
ATOM 802 C CA . ALA A 1 101 ? -4.795 4.527 32.805 1.00 96.56 101 ALA A CA 1
ATOM 803 C C . ALA A 1 101 ? -3.704 5.599 32.937 1.00 96.56 101 ALA A C 1
ATOM 805 O O . ALA A 1 101 ? -2.871 5.492 33.838 1.00 96.56 101 ALA A O 1
ATOM 806 N N . VAL A 1 102 ? -3.724 6.628 32.082 1.00 96.94 102 VAL A N 1
ATOM 807 C CA . VAL A 1 102 ? -2.791 7.759 32.183 1.00 96.94 102 VAL A CA 1
ATOM 808 C C . VAL A 1 102 ? -3.024 8.528 33.479 1.00 96.94 102 VAL A C 1
ATOM 810 O O . VAL A 1 102 ? -2.070 8.699 34.229 1.00 96.94 102 VAL A O 1
ATOM 813 N N . ASN A 1 103 ? -4.269 8.902 33.788 1.00 96.88 103 ASN A N 1
ATOM 814 C CA . ASN A 1 103 ? -4.609 9.649 35.004 1.00 96.88 103 ASN A CA 1
ATOM 815 C C . ASN A 1 103 ? -4.119 8.930 36.269 1.00 96.88 103 ASN A C 1
ATOM 817 O O . ASN A 1 103 ? -3.407 9.512 37.088 1.00 96.88 103 ASN A O 1
ATOM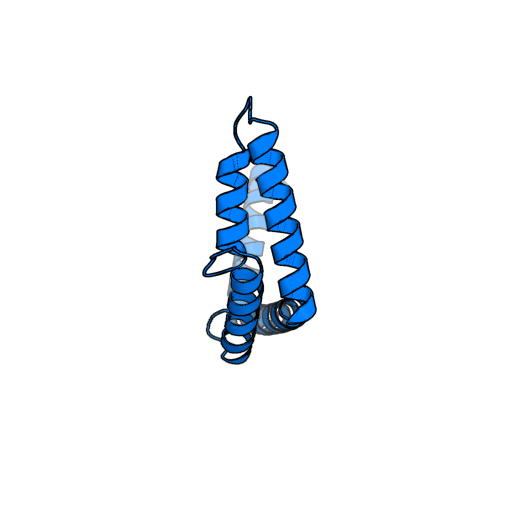 821 N N . ARG A 1 104 ? -4.378 7.616 36.375 1.00 95.00 104 ARG A N 1
ATOM 822 C CA . ARG A 1 104 ? -3.871 6.793 37.487 1.00 95.00 104 ARG A CA 1
ATOM 823 C C . ARG A 1 104 ? -2.344 6.766 37.574 1.00 95.00 104 ARG A C 1
ATOM 825 O O . ARG A 1 104 ? -1.811 6.746 38.677 1.00 95.00 104 ARG A O 1
ATOM 832 N N . ALA A 1 105 ? -1.644 6.733 36.441 1.00 95.38 105 ALA A N 1
ATOM 833 C CA . ALA A 1 105 ? -0.183 6.709 36.415 1.00 95.38 105 ALA A CA 1
ATOM 834 C C . ALA A 1 105 ? 0.442 8.070 36.766 1.00 95.38 105 ALA A C 1
ATOM 836 O O . ALA A 1 105 ? 1.533 8.109 37.333 1.00 95.38 105 ALA A O 1
ATOM 837 N N . THR A 1 106 ? -0.231 9.175 36.435 1.00 95.06 106 THR A N 1
ATOM 838 C CA . THR A 1 106 ? 0.257 10.538 36.688 1.00 95.06 106 THR A CA 1
ATOM 839 C C . THR A 1 106 ? -0.261 11.150 37.989 1.00 95.06 106 THR A C 1
ATOM 841 O O . THR A 1 106 ? 0.225 12.208 38.375 1.00 95.06 106 THR A O 1
ATOM 844 N N . GLY A 1 107 ? -1.216 10.508 38.671 1.00 84.25 107 GLY A N 1
ATOM 845 C CA . GLY A 1 107 ? -1.814 11.023 39.907 1.00 84.25 107 GLY A CA 1
ATOM 846 C C . GLY A 1 107 ? -2.672 12.277 39.700 1.00 84.25 107 GLY A C 1
ATOM 847 O O . GLY A 1 107 ? -2.789 13.076 40.627 1.00 84.25 107 GLY A O 1
ATOM 848 N N . LEU A 1 108 ? -3.213 12.454 38.486 1.00 59.12 108 LEU A N 1
ATOM 849 C CA . LEU A 1 108 ? -4.179 13.504 38.135 1.00 59.12 108 LEU A CA 1
ATOM 850 C C . LEU A 1 108 ? -5.610 12.988 38.294 1.00 59.12 108 LEU A C 1
ATOM 852 O O . LEU A 1 108 ? -5.840 11.803 37.956 1.00 59.12 108 LEU A O 1
#

Radius of gyration: 20.11 Å; chains: 1; bounding box: 47×22×58 Å

Sequence (108 aa):
MEADPRYRATLAKWQACLRGKGYHYERPDKASKAMSKLYGKPGTDTRARATEIRTAVADIECRRATGLVRLARQLDQKYQAKTRTERATEMAAYRDLQADAVNRATGL

Secondary structure (DSSP, 8-state):
-TT-HHHHHHHHHHHHHHHHTT---SSHHHHHHHHHHHH-STT--HHHHHHHHHHHHHHHHHHHHTTHHHHHHHHHHHHHHHHHHHTHHHHHHHHHHHHHHHHHHHT-

Organism: NCBI:txid47988

pLDDT: mean 92.5, std 8.21, range [59.12, 98.62]